Protein AF-A0A8I0CNF5-F1 (afdb_monomer_lite)

Structure (mmCIF, N/CA/C/O backbone):
data_AF-A0A8I0CNF5-F1
#
_entry.id   AF-A0A8I0CNF5-F1
#
loop_
_atom_site.group_PDB
_atom_site.id
_atom_site.type_symbol
_atom_site.label_atom_id
_atom_site.label_alt_id
_atom_site.label_comp_id
_atom_site.label_asym_id
_atom_site.label_entity_id
_atom_site.label_seq_id
_atom_site.pdbx_PDB_ins_code
_atom_site.Cartn_x
_atom_site.Cartn_y
_atom_site.Cartn_z
_atom_site.occupancy
_atom_site.B_iso_or_equiv
_atom_site.auth_seq_id
_atom_site.auth_comp_id
_atom_site.auth_asym_id
_atom_site.auth_atom_id
_atom_site.pdbx_PDB_model_num
ATOM 1 N N . MET A 1 1 ? 14.546 18.158 -20.337 1.00 43.31 1 MET A N 1
ATOM 2 C CA . MET A 1 1 ? 13.796 17.154 -19.545 1.00 43.31 1 MET A CA 1
ATOM 3 C C . MET A 1 1 ? 14.232 15.767 -19.996 1.00 43.31 1 MET A C 1
ATOM 5 O O . MET A 1 1 ? 14.138 15.479 -21.180 1.00 43.31 1 MET A O 1
ATOM 9 N N . LYS A 1 2 ? 14.797 14.944 -19.103 1.00 48.53 2 LYS A N 1
ATOM 10 C CA . LYS A 1 2 ? 15.294 13.595 -19.438 1.00 48.53 2 LYS A CA 1
ATOM 11 C C . LYS A 1 2 ? 14.089 12.741 -19.875 1.00 48.53 2 LYS A C 1
ATOM 13 O O . LYS A 1 2 ? 13.135 12.628 -19.110 1.00 48.53 2 LYS A O 1
ATOM 18 N N . ASN A 1 3 ? 14.089 12.189 -21.090 1.00 54.84 3 ASN A N 1
ATOM 19 C CA . ASN A 1 3 ? 12.992 11.347 -21.583 1.00 54.84 3 ASN A CA 1
ATOM 20 C C . ASN A 1 3 ? 12.967 10.028 -20.800 1.00 54.84 3 ASN A C 1
ATOM 22 O O . ASN A 1 3 ? 13.691 9.092 -21.121 1.00 54.84 3 ASN A O 1
ATOM 26 N N . TRP A 1 4 ? 12.183 9.977 -19.723 1.00 55.66 4 TRP A N 1
ATOM 27 C CA . TRP A 1 4 ? 12.041 8.760 -18.926 1.00 55.66 4 TRP A CA 1
ATOM 28 C C . TRP A 1 4 ? 11.316 7.670 -19.727 1.00 55.66 4 TRP A C 1
ATOM 30 O O . TRP A 1 4 ? 10.349 8.002 -20.426 1.00 55.66 4 TRP A O 1
ATOM 40 N N . PRO A 1 5 ? 11.713 6.390 -19.574 1.00 64.69 5 PRO A N 1
ATOM 41 C CA . PRO A 1 5 ? 10.941 5.258 -20.072 1.00 64.69 5 PRO A CA 1
ATOM 42 C C . PRO A 1 5 ? 9.491 5.336 -19.585 1.00 64.69 5 PRO A C 1
ATOM 44 O O . PRO A 1 5 ? 9.230 5.693 -18.431 1.00 64.69 5 PRO A O 1
ATOM 47 N N . THR A 1 6 ? 8.544 5.001 -20.462 1.00 71.81 6 THR A N 1
ATOM 48 C CA . THR A 1 6 ? 7.101 5.158 -20.220 1.00 71.81 6 THR A CA 1
ATOM 49 C C . THR A 1 6 ? 6.646 4.4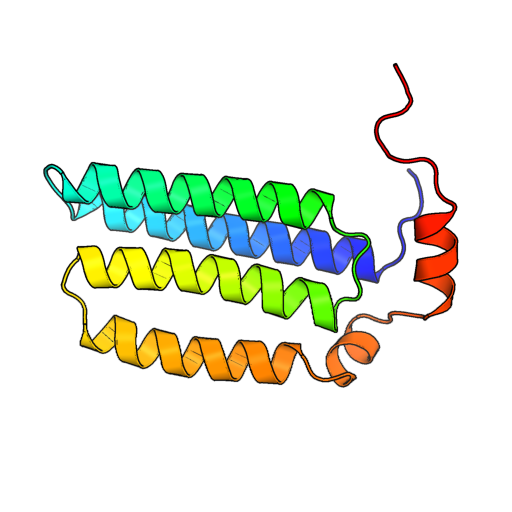57 -18.935 1.00 71.81 6 THR A C 1
ATOM 51 O O . THR A 1 6 ? 5.896 5.054 -18.165 1.00 71.81 6 THR A O 1
ATOM 54 N N . TYR A 1 7 ? 7.163 3.261 -18.624 1.00 67.50 7 TYR A N 1
ATOM 55 C CA . TYR A 1 7 ? 6.790 2.517 -17.411 1.00 67.50 7 TYR A CA 1
ATOM 56 C C . TYR A 1 7 ? 7.233 3.203 -16.109 1.00 67.50 7 TYR A C 1
ATOM 58 O O . TYR A 1 7 ? 6.523 3.128 -15.112 1.00 67.50 7 TYR A O 1
ATOM 66 N N . ARG A 1 8 ? 8.362 3.930 -16.098 1.00 71.25 8 ARG A N 1
ATOM 67 C CA . ARG A 1 8 ? 8.828 4.645 -14.893 1.00 71.25 8 ARG A CA 1
ATOM 68 C C . ARG A 1 8 ? 7.895 5.796 -14.535 1.00 71.25 8 ARG A C 1
ATOM 70 O O . ARG A 1 8 ? 7.640 6.036 -13.358 1.00 71.25 8 ARG A O 1
ATOM 77 N N . LYS A 1 9 ? 7.345 6.475 -15.550 1.00 72.56 9 LYS A N 1
ATOM 78 C CA . LYS A 1 9 ? 6.308 7.501 -15.362 1.00 72.56 9 LYS A CA 1
ATOM 79 C C . LYS A 1 9 ? 5.026 6.882 -14.807 1.00 72.56 9 LYS A C 1
ATOM 81 O O . LYS A 1 9 ? 4.439 7.454 -13.898 1.00 72.56 9 LYS A O 1
ATOM 86 N N . TRP A 1 10 ? 4.636 5.704 -15.301 1.00 72.31 10 TRP A N 1
ATOM 87 C CA . TRP A 1 10 ? 3.478 4.968 -14.788 1.00 72.31 10 TRP A CA 1
ATOM 88 C C . TRP A 1 10 ? 3.667 4.497 -13.343 1.00 72.31 10 TRP A C 1
ATOM 90 O O . TRP A 1 10 ? 2.788 4.740 -12.524 1.00 72.31 10 TRP A O 1
ATOM 100 N N . ASN A 1 11 ? 4.819 3.917 -12.994 1.00 73.88 11 ASN A N 1
ATOM 101 C CA . ASN A 1 11 ? 5.125 3.500 -11.622 1.00 73.88 11 ASN A CA 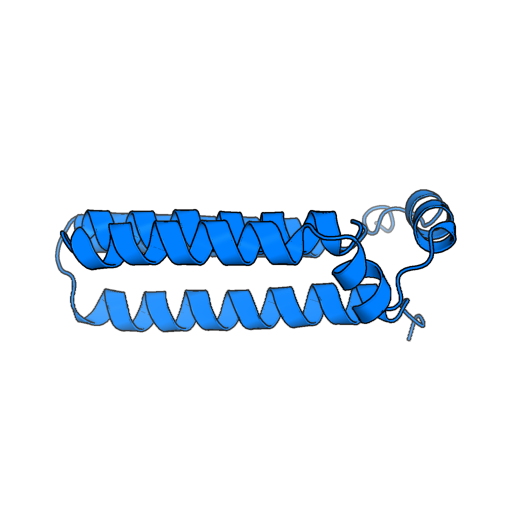1
ATOM 102 C C . ASN A 1 11 ? 5.114 4.693 -10.653 1.00 73.88 11 ASN A C 1
ATOM 104 O O . ASN A 1 11 ? 4.528 4.607 -9.576 1.00 73.88 11 ASN A O 1
ATOM 108 N N . ALA A 1 12 ? 5.701 5.828 -11.050 1.00 72.44 12 ALA A N 1
ATOM 109 C CA . ALA A 1 12 ? 5.667 7.052 -10.253 1.00 72.44 12 ALA A CA 1
ATOM 110 C C . ALA A 1 12 ? 4.241 7.611 -10.111 1.00 72.44 12 ALA A C 1
ATOM 112 O O . ALA A 1 12 ? 3.825 7.937 -9.002 1.00 72.44 12 ALA A O 1
ATOM 113 N N . ALA A 1 13 ? 3.470 7.677 -11.202 1.00 76.50 13 ALA A N 1
ATOM 114 C CA . ALA A 1 13 ? 2.086 8.151 -11.178 1.00 76.50 13 ALA A CA 1
ATOM 115 C C . ALA A 1 13 ? 1.198 7.273 -10.285 1.00 76.50 13 ALA A C 1
ATOM 117 O O . ALA A 1 13 ? 0.451 7.794 -9.462 1.00 76.50 13 ALA A O 1
ATOM 118 N N . LEU A 1 14 ? 1.325 5.948 -10.388 1.00 75.75 14 LEU A N 1
ATOM 119 C CA . LEU A 1 14 ? 0.597 5.002 -9.542 1.00 75.75 14 LEU A CA 1
ATOM 120 C 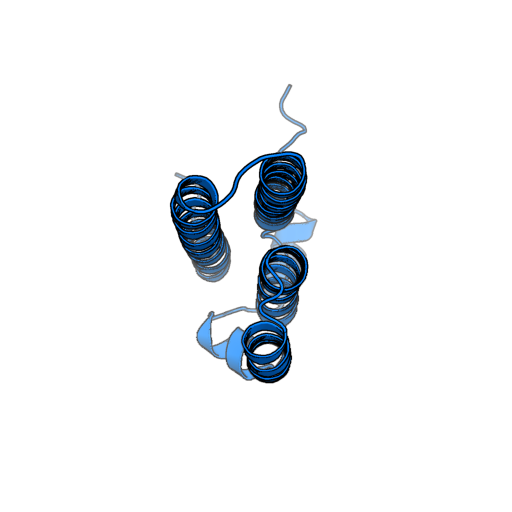C . LEU A 1 14 ? 1.014 5.132 -8.074 1.00 75.75 14 LEU A C 1
ATOM 122 O O . LEU A 1 14 ? 0.149 5.175 -7.205 1.00 75.75 14 LEU A O 1
ATOM 126 N N . GLY A 1 15 ? 2.309 5.295 -7.793 1.00 71.88 15 GLY A N 1
ATOM 127 C CA . GLY A 1 15 ? 2.801 5.584 -6.445 1.00 71.88 15 GLY A CA 1
ATOM 128 C C . GLY A 1 15 ? 2.203 6.862 -5.845 1.00 71.88 15 GLY A C 1
ATOM 129 O O . GLY A 1 15 ? 1.807 6.866 -4.682 1.00 71.88 15 GLY A O 1
ATOM 130 N N . VAL A 1 16 ? 2.067 7.929 -6.640 1.00 76.00 16 VAL A N 1
ATOM 131 C CA . VAL A 1 16 ? 1.417 9.179 -6.206 1.00 76.00 16 VAL A CA 1
ATOM 132 C C . VAL A 1 16 ? -0.075 8.973 -5.952 1.00 76.00 16 VAL A C 1
ATOM 134 O O . VAL A 1 16 ? -0.572 9.413 -4.919 1.00 76.00 16 VAL A O 1
ATOM 137 N N . VAL A 1 17 ? -0.790 8.275 -6.842 1.00 80.62 17 VAL A N 1
ATOM 138 C CA . VAL A 1 17 ? -2.216 7.951 -6.647 1.00 80.62 17 VAL A CA 1
ATOM 139 C C . VAL A 1 17 ? -2.417 7.193 -5.337 1.00 80.62 17 VAL A C 1
ATOM 141 O O . VAL A 1 17 ? -3.279 7.546 -4.534 1.00 80.62 17 VAL A O 1
ATOM 144 N N . PHE A 1 18 ? -1.575 6.197 -5.081 1.00 74.62 18 PHE A N 1
ATOM 145 C CA . PHE A 1 18 ? -1.595 5.438 -3.841 1.00 74.62 18 PHE A CA 1
ATOM 146 C C . PHE A 1 18 ? -1.338 6.298 -2.601 1.00 74.62 18 PHE A C 1
ATOM 148 O O . PHE A 1 18 ? -2.039 6.151 -1.600 1.00 74.62 18 PHE A O 1
ATOM 155 N N . LEU A 1 19 ? -0.382 7.226 -2.674 1.00 75.12 19 LEU A N 1
ATOM 156 C CA . LEU A 1 19 ? -0.107 8.169 -1.593 1.00 75.12 19 LEU A CA 1
ATOM 157 C C . LEU A 1 19 ? -1.330 9.053 -1.300 1.00 75.12 19 LEU A C 1
ATOM 159 O O . LEU A 1 19 ? -1.697 9.226 -0.142 1.00 75.12 19 LEU A O 1
ATOM 163 N N . VAL A 1 20 ? -1.991 9.571 -2.341 1.00 77.50 20 VAL A N 1
ATOM 164 C CA . VAL A 1 20 ? -3.197 10.406 -2.204 1.00 77.50 20 VAL A CA 1
ATOM 165 C C . VAL A 1 20 ? -4.330 9.633 -1.531 1.00 77.50 20 VAL A C 1
ATOM 167 O O . VAL A 1 20 ? -4.970 10.160 -0.622 1.00 77.50 20 VAL A O 1
ATOM 170 N N . VAL A 1 21 ? -4.555 8.376 -1.927 1.00 78.94 21 VAL A N 1
ATOM 171 C CA . VAL A 1 21 ? -5.567 7.509 -1.300 1.00 78.94 21 VAL A CA 1
ATOM 172 C C . VAL A 1 21 ? -5.256 7.289 0.181 1.00 78.94 21 VAL A C 1
ATOM 174 O O . VAL A 1 21 ? -6.148 7.406 1.023 1.00 78.94 21 VAL A O 1
ATOM 177 N N . LEU A 1 22 ? -3.992 7.015 0.507 1.00 72.31 22 LEU A N 1
ATOM 178 C CA . LEU A 1 22 ? -3.550 6.760 1.876 1.00 72.31 22 LEU A CA 1
ATOM 179 C C . LEU A 1 22 ? -3.708 8.007 2.762 1.00 72.31 22 LEU A C 1
ATOM 181 O O . LEU A 1 22 ? -4.228 7.906 3.871 1.00 72.31 22 LEU A O 1
ATOM 185 N N . VAL A 1 23 ? -3.359 9.192 2.248 1.00 75.31 23 VAL A N 1
ATOM 186 C CA . VAL A 1 23 ? -3.553 10.477 2.943 1.00 75.31 23 VAL A CA 1
ATOM 187 C C . VAL A 1 23 ? -5.036 10.790 3.141 1.00 75.31 23 VAL A C 1
ATOM 189 O O . VAL A 1 23 ? -5.437 11.157 4.243 1.00 75.31 23 VAL A O 1
ATOM 192 N N . ASN A 1 24 ? -5.870 10.613 2.113 1.00 78.44 24 ASN A N 1
ATOM 193 C CA . ASN A 1 24 ? -7.310 10.853 2.222 1.00 78.44 24 ASN A CA 1
ATOM 194 C C . ASN A 1 24 ? -7.943 9.974 3.315 1.00 78.44 24 ASN A C 1
ATOM 196 O O . ASN A 1 24 ? -8.694 10.467 4.159 1.00 78.44 24 ASN A O 1
ATOM 200 N N . LYS A 1 25 ? -7.575 8.686 3.358 1.00 72.88 25 LYS A N 1
ATOM 201 C CA . LYS A 1 25 ? -8.045 7.774 4.406 1.00 72.88 25 LYS A CA 1
ATOM 202 C C . LYS A 1 25 ? -7.519 8.128 5.788 1.00 72.88 25 LYS A C 1
ATOM 204 O O . LYS A 1 25 ? -8.296 8.044 6.739 1.00 72.88 25 LYS A O 1
ATOM 209 N N . ALA A 1 26 ? -6.268 8.563 5.906 1.00 70.44 26 ALA A N 1
ATOM 210 C CA . ALA A 1 26 ? -5.721 9.040 7.171 1.00 70.44 26 ALA A CA 1
ATOM 211 C C . ALA A 1 26 ? -6.529 10.221 7.731 1.00 70.44 26 ALA A C 1
ATOM 213 O O . ALA A 1 26 ? -6.908 10.194 8.900 1.00 70.44 26 ALA A O 1
ATOM 214 N N . VAL A 1 27 ? -6.873 11.201 6.885 1.00 73.75 27 VAL A N 1
ATOM 215 C CA . VAL A 1 27 ? -7.698 12.357 7.274 1.00 73.75 27 VAL A CA 1
ATOM 216 C C . VAL A 1 27 ? -9.079 11.908 7.745 1.00 73.75 27 VAL A C 1
ATOM 218 O O . VAL A 1 27 ? -9.490 12.268 8.843 1.00 73.75 27 VAL A O 1
ATOM 221 N N . HIS A 1 28 ? -9.775 11.071 6.974 1.00 71.75 28 HIS A N 1
ATOM 222 C CA . HIS A 1 28 ? -11.122 10.626 7.347 1.00 71.75 28 HIS A CA 1
ATOM 223 C C . HIS A 1 28 ? -11.127 9.817 8.652 1.00 71.75 28 HIS A C 1
ATOM 225 O O . HIS A 1 28 ? -11.972 10.020 9.515 1.00 71.75 28 HIS A O 1
ATOM 231 N N . THR A 1 29 ? -10.131 8.944 8.817 1.00 68.44 29 THR A N 1
ATOM 232 C CA . THR A 1 29 ? -9.939 8.144 10.033 1.00 68.44 29 THR A CA 1
ATOM 233 C C . THR A 1 29 ? -9.671 9.034 11.250 1.00 68.44 29 THR A C 1
ATOM 235 O O . THR A 1 29 ? -10.167 8.769 12.338 1.00 68.44 29 THR A O 1
ATOM 238 N N . SER A 1 30 ? -8.899 10.111 11.077 1.00 67.25 30 SER A N 1
ATOM 239 C CA . SER A 1 30 ? -8.535 11.010 12.178 1.00 67.25 30 SER A CA 1
ATOM 240 C C . SER A 1 30 ? -9.703 11.823 12.740 1.00 67.25 30 SER A C 1
ATOM 242 O O . SER A 1 30 ? -9.613 12.295 13.868 1.00 67.25 30 SER A O 1
ATOM 244 N N . ILE A 1 31 ? -10.797 11.959 11.984 1.00 69.19 31 ILE A N 1
ATOM 245 C CA . ILE A 1 31 ? -12.007 12.672 12.420 1.00 69.19 31 ILE A CA 1
ATOM 246 C C . ILE A 1 31 ? -12.843 11.808 13.380 1.00 69.19 31 ILE A C 1
ATOM 248 O O . ILE A 1 31 ? -13.555 12.342 14.223 1.00 69.19 31 ILE A O 1
ATOM 252 N N . GLU A 1 32 ? -12.746 10.481 13.279 1.00 67.31 32 GLU A N 1
ATOM 253 C CA . GLU A 1 32 ? -13.613 9.537 13.998 1.00 67.31 32 GLU A CA 1
ATOM 254 C C . GLU A 1 32 ? -12.941 8.897 15.228 1.00 67.31 32 GLU A C 1
ATOM 256 O O . GLU A 1 32 ? -13.583 8.148 15.964 1.00 67.31 32 GLU A O 1
ATOM 261 N N . MET A 1 33 ? -11.648 9.151 15.464 1.00 67.69 33 MET A N 1
ATOM 262 C CA . MET A 1 33 ? -10.855 8.430 16.468 1.00 67.69 33 MET A CA 1
ATOM 263 C C . MET A 1 33 ? -10.313 9.337 17.577 1.00 67.69 33 MET A C 1
ATOM 265 O O . MET A 1 33 ? -9.704 10.368 17.311 1.00 67.69 33 MET A O 1
ATOM 269 N N . GLU A 1 34 ? -10.421 8.883 18.828 1.00 73.00 34 GLU A N 1
ATOM 270 C CA . GLU A 1 34 ? -9.854 9.557 20.004 1.00 73.00 34 GLU A CA 1
ATOM 271 C C . GLU A 1 34 ? -8.796 8.699 20.728 1.00 73.00 34 GLU A C 1
ATOM 273 O O . GLU A 1 34 ? -8.739 7.469 20.607 1.00 73.00 34 GLU A O 1
ATOM 278 N N . GLY A 1 35 ? -7.936 9.359 21.510 1.00 74.31 35 GLY A N 1
ATOM 279 C CA . GLY A 1 35 ? -6.966 8.708 22.394 1.00 74.31 35 GLY A CA 1
ATOM 280 C C . GLY A 1 35 ? -5.797 8.020 21.676 1.00 74.31 35 GLY A C 1
ATOM 281 O O . GLY A 1 35 ? -5.326 8.456 20.627 1.00 74.31 35 GLY A O 1
ATOM 282 N N . TRP A 1 36 ? -5.277 6.933 22.258 1.00 74.94 36 TRP A N 1
ATOM 283 C CA . TRP A 1 36 ? -4.070 6.248 21.763 1.00 74.94 36 TRP A CA 1
ATOM 284 C C . TRP A 1 36 ? -4.240 5.633 20.362 1.00 74.94 36 TRP A C 1
ATOM 286 O O . TRP A 1 36 ? -3.258 5.457 19.639 1.00 74.94 36 TRP A O 1
ATOM 296 N N . ARG A 1 37 ? -5.483 5.345 19.950 1.00 71.56 37 ARG A N 1
ATOM 297 C CA . ARG A 1 37 ? -5.803 4.746 18.644 1.00 71.56 37 ARG A CA 1
ATOM 298 C C . ARG A 1 37 ? -5.599 5.744 17.496 1.00 71.56 37 ARG A C 1
ATOM 300 O O . ARG A 1 37 ? -5.202 5.330 16.407 1.00 71.56 37 ARG A O 1
ATOM 307 N N . LEU A 1 38 ? -5.784 7.044 17.753 1.00 73.25 38 LEU A N 1
ATOM 308 C CA . LEU A 1 38 ? -5.460 8.119 16.810 1.00 73.25 38 LEU A CA 1
ATOM 309 C C . LEU A 1 38 ? -3.950 8.158 16.537 1.00 73.25 38 LEU A C 1
ATOM 311 O O . LEU A 1 38 ? -3.526 8.124 15.384 1.00 73.25 38 LEU A O 1
ATOM 315 N N . TRP A 1 39 ? -3.138 8.154 17.600 1.00 74.25 39 TRP A N 1
ATOM 316 C CA . TRP A 1 39 ? -1.676 8.176 17.498 1.00 74.25 39 TRP A CA 1
ATOM 317 C C . TRP A 1 39 ? -1.119 6.930 16.807 1.00 74.25 39 TRP A C 1
ATOM 319 O O . TRP A 1 39 ? -0.267 7.048 15.927 1.00 74.25 39 TRP A O 1
ATOM 329 N N . ALA A 1 40 ? -1.636 5.746 17.146 1.00 72.50 40 ALA A N 1
ATOM 330 C CA . ALA A 1 40 ? -1.246 4.495 16.500 1.00 72.50 40 ALA A CA 1
ATOM 331 C C . ALA A 1 40 ? -1.591 4.489 14.999 1.00 72.50 40 ALA A C 1
ATOM 333 O O . ALA A 1 40 ? -0.761 4.099 14.178 1.00 72.50 40 ALA A O 1
ATOM 334 N N . SER A 1 41 ? -2.777 4.986 14.630 1.00 67.44 41 SER A N 1
ATOM 335 C CA . SER A 1 41 ? -3.198 5.091 13.227 1.00 67.44 41 SER A CA 1
ATOM 336 C C . SER A 1 41 ? -2.359 6.116 12.458 1.00 67.44 41 SER A C 1
ATOM 338 O O . SER A 1 41 ? -1.893 5.826 11.359 1.00 67.44 41 SER A O 1
ATOM 340 N N . ALA A 1 42 ? -2.096 7.288 13.044 1.00 70.81 42 ALA A N 1
ATOM 341 C CA . ALA A 1 42 ? -1.252 8.319 12.443 1.00 70.81 42 ALA A CA 1
ATOM 342 C C . ALA A 1 42 ? 0.180 7.818 12.193 1.00 70.81 42 ALA A C 1
ATOM 344 O O . ALA A 1 42 ? 0.740 8.063 11.123 1.00 70.81 42 ALA A O 1
ATOM 345 N N . LEU A 1 43 ? 0.753 7.065 13.140 1.00 78.94 43 LEU A N 1
ATOM 346 C CA . LEU A 1 43 ? 2.077 6.461 12.991 1.00 78.94 43 LEU A CA 1
ATOM 347 C C . LEU A 1 43 ? 2.099 5.428 11.853 1.00 78.94 43 LEU A C 1
ATOM 349 O O . LEU A 1 43 ? 3.010 5.441 11.028 1.00 78.94 43 LEU A O 1
ATOM 353 N N . LEU A 1 44 ? 1.074 4.577 11.767 1.00 74.81 44 LEU A N 1
ATOM 354 C CA . LEU A 1 44 ? 0.906 3.601 10.685 1.00 74.81 44 LEU A CA 1
ATOM 355 C C . LEU A 1 44 ? 0.816 4.273 9.313 1.00 74.81 44 LEU A C 1
ATOM 357 O O . LEU A 1 44 ? 1.503 3.859 8.379 1.00 74.81 44 LEU A O 1
ATOM 361 N N . TYR A 1 45 ? 0.027 5.341 9.191 1.00 74.50 45 TYR A N 1
ATOM 362 C CA . TYR A 1 45 ? -0.080 6.098 7.946 1.00 74.50 45 TYR A CA 1
ATOM 363 C C . TYR A 1 45 ? 1.221 6.827 7.586 1.00 74.50 45 TYR A C 1
ATOM 365 O O . TYR A 1 45 ? 1.587 6.855 6.412 1.00 74.50 45 TYR A O 1
ATOM 373 N N . LEU A 1 46 ? 1.960 7.356 8.567 1.00 75.69 46 LEU A N 1
ATOM 374 C CA . LEU A 1 46 ? 3.287 7.942 8.348 1.00 75.69 46 LEU A CA 1
ATOM 375 C C . LEU A 1 46 ? 4.279 6.903 7.819 1.00 75.69 46 LEU A C 1
ATOM 377 O O . LEU A 1 46 ? 4.945 7.154 6.816 1.00 75.69 46 LEU A O 1
ATOM 381 N N . VAL A 1 47 ? 4.338 5.718 8.433 1.00 79.31 47 VAL A N 1
ATOM 382 C CA . VAL A 1 47 ? 5.156 4.596 7.942 1.00 79.31 47 VAL A CA 1
ATOM 383 C C . VAL A 1 47 ? 4.732 4.204 6.522 1.00 79.31 47 VAL A C 1
ATOM 385 O O . VAL A 1 47 ? 5.587 4.018 5.655 1.00 79.31 47 VAL A O 1
ATOM 388 N N . GLY A 1 48 ? 3.422 4.174 6.256 1.00 73.25 48 GLY A N 1
ATOM 389 C CA . GLY A 1 48 ? 2.833 3.969 4.933 1.00 73.25 48 GLY A CA 1
ATOM 390 C C . GLY A 1 48 ? 3.316 4.968 3.881 1.00 73.25 48 GLY A C 1
ATOM 391 O O . GLY A 1 48 ? 3.768 4.583 2.803 1.00 73.25 48 GLY A O 1
ATOM 392 N N . ALA A 1 49 ? 3.272 6.257 4.207 1.00 70.75 49 ALA A N 1
ATOM 393 C CA . ALA A 1 49 ? 3.728 7.322 3.326 1.00 70.75 49 ALA A CA 1
ATOM 394 C C . ALA A 1 49 ? 5.244 7.247 3.079 1.00 70.75 49 ALA A C 1
ATOM 396 O O . ALA A 1 49 ? 5.679 7.319 1.929 1.00 70.75 49 ALA A O 1
ATOM 397 N N . PHE A 1 50 ? 6.052 7.036 4.124 1.00 76.25 50 PHE A N 1
ATOM 398 C CA . PHE A 1 50 ? 7.507 6.917 3.991 1.00 76.25 50 PHE A CA 1
ATOM 399 C C . PHE A 1 50 ? 7.921 5.706 3.154 1.00 76.25 50 PHE A C 1
ATOM 401 O O . PHE A 1 50 ? 8.762 5.845 2.266 1.00 76.25 50 PHE A O 1
ATOM 408 N N . GLY A 1 51 ? 7.315 4.537 3.380 1.00 69.94 51 GLY A N 1
ATOM 409 C CA . GLY A 1 51 ? 7.615 3.340 2.596 1.00 69.94 51 GLY A CA 1
ATOM 410 C C . GLY A 1 51 ? 7.192 3.469 1.131 1.00 69.94 51 GLY A C 1
ATOM 411 O O . GLY A 1 51 ? 7.924 3.026 0.249 1.00 69.94 51 GLY A O 1
ATOM 412 N N . LEU A 1 52 ? 6.084 4.163 0.844 1.00 70.44 52 LEU A N 1
ATOM 413 C CA . LEU A 1 52 ? 5.692 4.509 -0.526 1.00 70.44 52 LEU A CA 1
ATOM 414 C C . LEU A 1 52 ? 6.676 5.478 -1.181 1.00 70.44 52 LEU A C 1
ATOM 416 O O . LEU A 1 52 ? 7.082 5.243 -2.311 1.00 70.44 52 LEU A O 1
ATOM 420 N N . ILE A 1 53 ? 7.097 6.536 -0.487 1.00 69.69 53 ILE A N 1
ATOM 421 C CA . ILE A 1 53 ? 8.081 7.498 -1.008 1.00 69.69 53 ILE A CA 1
ATOM 422 C C . ILE A 1 53 ? 9.4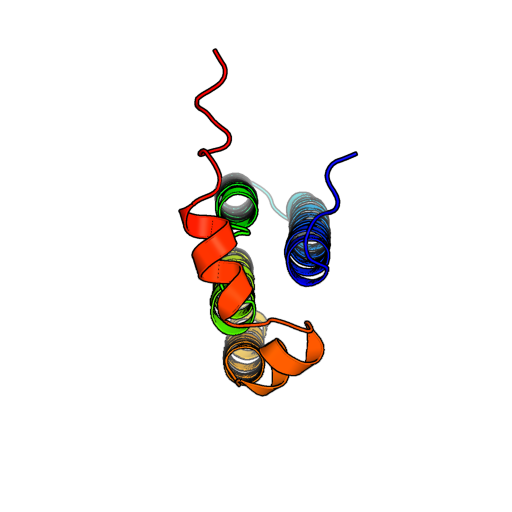18 6.798 -1.286 1.00 69.69 53 ILE A C 1
ATOM 424 O O . ILE A 1 53 ? 10.039 7.036 -2.322 1.00 69.69 53 ILE A O 1
ATOM 428 N N . TRP A 1 54 ? 9.847 5.894 -0.403 1.00 70.56 54 TRP A N 1
ATOM 429 C CA . TRP A 1 54 ? 11.068 5.111 -0.591 1.00 70.56 54 TRP A CA 1
ATOM 430 C C . TRP A 1 54 ? 10.932 4.084 -1.721 1.00 70.56 54 TRP A C 1
ATOM 432 O O . TRP A 1 54 ? 11.839 3.928 -2.536 1.00 70.56 54 TRP A O 1
ATOM 442 N N . GLY A 1 55 ? 9.775 3.430 -1.830 1.00 65.12 55 GLY A N 1
ATOM 443 C CA . GLY A 1 55 ? 9.447 2.527 -2.931 1.00 65.12 55 GLY A CA 1
ATOM 444 C C . GLY A 1 55 ? 9.393 3.253 -4.274 1.00 65.12 55 GLY A C 1
ATOM 445 O O . GLY A 1 55 ? 9.947 2.767 -5.256 1.00 65.12 55 GLY A O 1
ATOM 446 N N . VAL A 1 56 ? 8.808 4.453 -4.314 1.00 62.25 56 VAL A N 1
ATOM 447 C CA . VAL A 1 56 ? 8.811 5.343 -5.483 1.00 62.25 56 VAL A CA 1
ATOM 448 C C . VAL A 1 56 ? 10.230 5.800 -5.799 1.00 62.25 56 VAL A C 1
ATOM 450 O O . VAL A 1 56 ? 10.569 5.857 -6.968 1.00 62.25 56 VAL A O 1
ATOM 453 N N . ARG A 1 57 ? 11.113 6.022 -4.816 1.00 63.03 57 ARG A N 1
ATOM 454 C CA . ARG A 1 57 ? 12.559 6.201 -5.068 1.00 63.03 57 ARG A CA 1
ATOM 455 C C . ARG A 1 57 ? 13.230 4.933 -5.618 1.00 63.03 57 ARG A C 1
ATOM 457 O O . ARG A 1 57 ? 14.201 5.043 -6.358 1.00 63.03 57 ARG A O 1
ATOM 464 N N . GLY A 1 58 ? 12.650 3.756 -5.395 1.00 59.56 58 GLY A N 1
ATOM 465 C CA . GLY A 1 58 ? 12.980 2.472 -6.031 1.00 59.56 58 GLY A CA 1
ATOM 466 C C . GLY A 1 58 ? 12.269 2.172 -7.367 1.00 59.56 58 GLY A C 1
ATOM 467 O O . GLY A 1 58 ? 12.327 1.037 -7.831 1.00 59.56 58 GLY A O 1
ATOM 468 N N . HIS A 1 59 ? 11.635 3.159 -8.015 1.00 55.75 59 HIS A N 1
ATOM 469 C CA . HIS A 1 59 ? 11.002 3.149 -9.358 1.00 55.75 59 HIS A CA 1
ATOM 470 C C . HIS A 1 59 ? 11.760 2.493 -10.537 1.00 55.75 59 HIS A C 1
ATOM 472 O O . HIS A 1 59 ? 11.229 2.444 -11.649 1.00 55.75 59 HIS A O 1
ATOM 478 N N . LEU A 1 60 ? 12.980 1.996 -10.328 1.00 59.00 60 LEU A N 1
ATOM 479 C CA . LEU A 1 60 ? 13.742 1.211 -11.303 1.00 59.00 60 LEU A CA 1
ATOM 480 C C . LEU A 1 60 ? 13.269 -0.251 -11.397 1.00 59.00 60 LEU A C 1
ATOM 482 O O . LEU A 1 60 ? 13.695 -0.964 -12.298 1.00 59.00 60 LEU A O 1
ATOM 486 N N . LEU A 1 61 ? 12.402 -0.697 -10.485 1.00 61.41 61 LEU A N 1
ATOM 487 C CA . LEU A 1 61 ? 11.893 -2.066 -10.449 1.00 61.41 61 LEU A CA 1
ATOM 488 C C . LEU A 1 61 ? 10.870 -2.351 -11.564 1.00 61.41 61 LEU A C 1
ATOM 490 O O . LEU A 1 61 ? 10.029 -1.507 -11.894 1.00 61.41 61 LEU A O 1
ATOM 494 N N . LYS A 1 62 ? 10.909 -3.588 -12.080 1.00 68.50 62 LYS A N 1
ATOM 495 C CA . LYS A 1 62 ? 9.908 -4.178 -12.982 1.00 68.50 62 LYS A CA 1
ATOM 496 C C . LYS A 1 62 ? 8.483 -3.923 -12.450 1.00 68.50 62 LYS A C 1
ATOM 498 O O . LYS A 1 62 ? 8.260 -4.139 -11.254 1.00 68.50 62 LYS A O 1
ATOM 503 N N . PRO A 1 63 ? 7.516 -3.473 -13.273 1.00 67.75 63 PRO A N 1
ATOM 504 C CA . PRO A 1 63 ? 6.148 -3.181 -12.828 1.00 67.75 63 PRO A CA 1
ATOM 505 C C . PRO A 1 63 ? 5.477 -4.330 -12.061 1.00 67.75 63 PRO A C 1
ATOM 507 O O . PRO A 1 63 ? 4.930 -4.085 -10.987 1.00 67.75 63 PRO A O 1
ATOM 510 N N . SER A 1 64 ? 5.607 -5.578 -12.525 1.00 69.44 64 SER A N 1
ATOM 511 C CA . SER A 1 64 ? 5.122 -6.788 -11.830 1.00 69.44 64 SER A CA 1
ATOM 512 C C . SER A 1 64 ? 5.801 -7.078 -10.486 1.00 69.44 64 SER A C 1
ATOM 514 O O . SER A 1 64 ? 5.313 -7.887 -9.704 1.00 69.44 64 SER A O 1
ATOM 516 N N . SER A 1 65 ? 6.908 -6.405 -10.173 1.00 70.31 65 SER A N 1
ATOM 517 C CA . SER A 1 65 ? 7.587 -6.470 -8.874 1.00 70.31 65 SER A CA 1
ATOM 518 C C . SER A 1 65 ? 7.250 -5.256 -8.006 1.00 70.31 65 SER A C 1
ATOM 520 O O . SER A 1 65 ? 7.006 -5.384 -6.808 1.00 70.31 65 SER A O 1
ATOM 522 N N . PHE A 1 66 ? 7.186 -4.065 -8.606 1.00 71.56 66 PHE A N 1
ATOM 523 C CA . PHE A 1 66 ? 6.887 -2.817 -7.908 1.00 71.56 66 PHE A CA 1
ATOM 524 C C . PHE A 1 66 ? 5.422 -2.721 -7.472 1.00 71.56 66 PHE A C 1
ATOM 526 O O . PHE A 1 66 ? 5.154 -2.415 -6.312 1.00 71.56 66 PHE A O 1
ATOM 533 N N . LEU A 1 67 ? 4.474 -2.993 -8.375 1.00 70.19 67 LEU A N 1
ATOM 534 C CA . LEU A 1 67 ? 3.048 -2.778 -8.125 1.00 70.19 67 LEU A CA 1
ATOM 535 C C . LEU A 1 67 ? 2.491 -3.689 -7.026 1.00 70.19 67 LEU A C 1
ATOM 537 O O . LEU A 1 67 ? 1.846 -3.152 -6.125 1.00 70.19 67 LEU A O 1
ATOM 541 N N . PRO A 1 68 ? 2.782 -5.006 -6.992 1.00 71.31 68 PRO A N 1
ATOM 542 C CA . PRO A 1 68 ? 2.353 -5.847 -5.877 1.00 71.31 68 PRO A CA 1
ATOM 543 C C . PRO A 1 68 ? 2.980 -5.436 -4.546 1.00 71.31 68 PRO A C 1
ATOM 545 O O . PRO A 1 68 ? 2.316 -5.506 -3.518 1.00 71.31 68 PRO A O 1
ATOM 548 N N . ARG A 1 69 ? 4.242 -4.978 -4.543 1.00 73.38 69 ARG A N 1
ATOM 549 C CA . ARG A 1 69 ? 4.931 -4.538 -3.318 1.00 73.38 69 ARG A CA 1
ATOM 550 C C . ARG A 1 69 ? 4.360 -3.232 -2.781 1.00 73.38 69 ARG A C 1
ATOM 552 O O . ARG A 1 69 ? 4.065 -3.151 -1.593 1.00 73.38 69 ARG A O 1
ATOM 559 N N . ALA A 1 70 ? 4.182 -2.230 -3.642 1.00 72.12 70 ALA A N 1
ATOM 560 C CA . ALA A 1 70 ? 3.591 -0.950 -3.264 1.00 72.12 70 ALA A CA 1
ATOM 561 C C . ALA A 1 70 ? 2.155 -1.146 -2.762 1.00 72.12 70 ALA A C 1
ATOM 563 O O . ALA A 1 70 ? 1.797 -0.656 -1.694 1.00 72.12 70 ALA A O 1
ATOM 564 N N . TYR A 1 71 ? 1.366 -1.935 -3.492 1.00 72.25 71 TYR A N 1
ATOM 565 C CA . TYR A 1 71 ? -0.005 -2.256 -3.122 1.00 72.25 71 TYR A CA 1
ATOM 566 C C . TYR A 1 71 ? -0.090 -3.074 -1.823 1.00 72.25 71 TYR A C 1
ATOM 568 O O . TYR A 1 71 ? -0.852 -2.723 -0.926 1.00 72.25 71 TYR A O 1
ATOM 576 N N . GLY A 1 72 ? 0.737 -4.112 -1.675 1.00 74.31 72 GLY A N 1
ATOM 577 C CA . GLY A 1 72 ? 0.808 -4.922 -0.459 1.00 74.31 72 GLY A CA 1
ATOM 578 C C . GLY A 1 72 ? 1.206 -4.103 0.769 1.00 74.31 72 GLY A C 1
ATOM 579 O O . GLY A 1 72 ? 0.609 -4.260 1.830 1.00 74.31 72 GLY A O 1
ATOM 580 N N . PHE A 1 73 ? 2.151 -3.170 0.626 1.00 73.56 73 PHE A N 1
ATOM 581 C CA . PHE A 1 73 ? 2.557 -2.282 1.715 1.00 73.56 73 PHE A CA 1
ATOM 582 C C . PHE A 1 73 ? 1.417 -1.360 2.176 1.00 73.56 73 PHE A C 1
ATOM 584 O O . PHE A 1 73 ? 1.147 -1.250 3.371 1.00 73.56 73 PHE A O 1
ATOM 591 N N . ILE A 1 74 ? 0.693 -0.753 1.232 1.00 73.88 74 ILE A N 1
ATOM 592 C CA . ILE A 1 74 ? -0.489 0.077 1.522 1.00 73.88 74 ILE A CA 1
ATOM 593 C C . ILE A 1 74 ? -1.572 -0.736 2.211 1.00 73.88 74 ILE A C 1
ATOM 595 O O . ILE A 1 74 ? -2.186 -0.271 3.167 1.00 73.88 74 ILE A O 1
ATOM 599 N N . ALA A 1 75 ? -1.805 -1.951 1.729 1.00 75.19 75 ALA A N 1
ATOM 600 C CA . ALA A 1 75 ? -2.816 -2.812 2.292 1.00 75.19 75 ALA A CA 1
ATOM 601 C C . ALA A 1 75 ? -2.487 -3.238 3.723 1.00 75.19 75 ALA A C 1
ATOM 603 O O . ALA A 1 75 ? -3.378 -3.227 4.560 1.00 75.19 75 ALA A O 1
ATOM 604 N N . VAL A 1 76 ? -1.224 -3.532 4.045 1.00 79.94 76 VAL A N 1
ATOM 605 C CA . VAL A 1 76 ? -0.807 -3.806 5.432 1.00 79.94 76 VAL A CA 1
ATOM 606 C C . VAL A 1 76 ? -1.106 -2.611 6.339 1.00 79.94 76 VAL A C 1
ATOM 608 O O . VAL A 1 76 ? -1.663 -2.788 7.421 1.00 79.94 76 VAL A O 1
ATOM 611 N N . VAL A 1 77 ? -0.801 -1.392 5.886 1.00 77.19 77 VAL A N 1
ATOM 612 C CA . VAL A 1 77 ? -1.083 -0.162 6.645 1.00 77.19 77 VAL A CA 1
ATOM 613 C C . VAL A 1 77 ? -2.587 0.036 6.837 1.00 77.19 77 VAL A C 1
ATOM 615 O O . VAL A 1 77 ? -3.041 0.312 7.947 1.00 77.19 77 VAL A O 1
ATOM 618 N N . TYR A 1 78 ? -3.367 -0.153 5.773 1.00 77.12 78 TYR A N 1
ATOM 619 C CA . TYR A 1 78 ? -4.818 -0.003 5.795 1.00 77.12 78 TYR A CA 1
ATOM 620 C C . TYR A 1 78 ? -5.501 -1.043 6.694 1.00 77.12 78 TYR A C 1
ATOM 622 O O . TYR A 1 78 ? -6.332 -0.696 7.531 1.00 77.12 78 TYR A O 1
ATOM 630 N N . LEU A 1 79 ? -5.112 -2.313 6.578 1.00 78.81 79 LEU A N 1
ATOM 631 C CA . LEU A 1 79 ? -5.625 -3.400 7.409 1.00 78.81 79 LEU A CA 1
ATOM 632 C C . LEU A 1 79 ? -5.246 -3.211 8.876 1.00 78.81 79 LEU A C 1
ATOM 634 O O . LEU A 1 79 ? -6.089 -3.399 9.749 1.00 78.81 79 LEU A O 1
ATOM 638 N N . GLY A 1 80 ? -4.015 -2.773 9.154 1.00 77.25 80 GLY A N 1
ATOM 639 C CA . GLY A 1 80 ? -3.584 -2.412 10.502 1.00 77.25 80 GLY A CA 1
ATOM 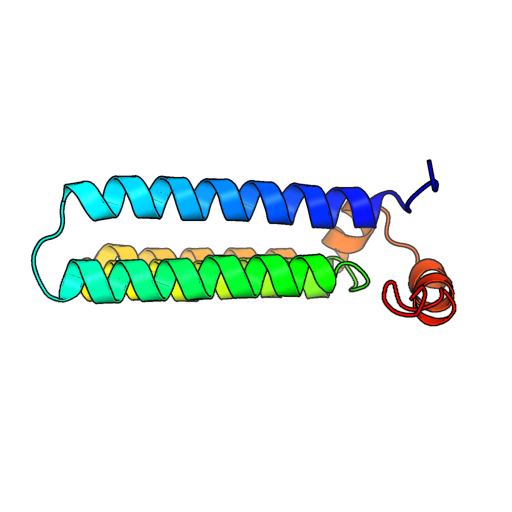640 C C . GLY A 1 80 ? -4.453 -1.310 11.115 1.00 77.25 80 GLY A C 1
ATOM 641 O O . GLY A 1 80 ? -4.874 -1.434 12.264 1.00 77.25 80 GLY A O 1
ATOM 642 N N . ALA A 1 81 ? -4.791 -0.274 10.341 1.00 71.88 81 ALA A N 1
ATOM 643 C CA . ALA A 1 81 ? -5.678 0.799 10.788 1.00 71.88 81 ALA A CA 1
ATOM 644 C C . ALA A 1 81 ? -7.111 0.304 11.073 1.00 71.88 81 ALA A C 1
ATOM 646 O O . ALA A 1 81 ? -7.675 0.639 12.114 1.00 71.88 81 ALA A O 1
ATOM 647 N N . LEU A 1 82 ? -7.680 -0.544 10.206 1.00 76.38 82 LEU A N 1
ATOM 648 C CA . LEU A 1 82 ? -9.008 -1.141 10.419 1.00 76.38 82 LEU A CA 1
ATOM 649 C C . LEU A 1 82 ? -9.054 -2.031 11.668 1.00 76.38 82 LEU A C 1
ATOM 651 O O . LEU A 1 82 ? -9.987 -1.945 12.468 1.00 76.38 82 LEU A O 1
ATOM 655 N N . LEU A 1 83 ? -8.022 -2.849 11.885 1.00 77.94 83 LEU A N 1
ATOM 656 C CA . LEU A 1 83 ? -7.912 -3.678 13.086 1.00 77.94 83 LEU A CA 1
ATOM 657 C C . LEU A 1 83 ? -7.827 -2.820 14.352 1.00 77.94 83 LEU A C 1
ATOM 659 O O . LEU A 1 83 ? -8.490 -3.121 15.344 1.00 77.94 83 LEU A O 1
ATOM 663 N N . LEU A 1 84 ? -7.075 -1.715 14.310 1.00 76.31 84 LEU A N 1
ATOM 664 C CA . LEU A 1 84 ? -7.014 -0.759 15.414 1.00 76.31 84 LEU A CA 1
ATOM 665 C C . LEU A 1 84 ? -8.356 -0.079 15.683 1.00 76.31 84 LEU A C 1
ATOM 667 O O . LEU A 1 84 ? -8.598 0.292 16.827 1.00 76.31 84 LEU A O 1
ATOM 671 N N . GLN A 1 85 ? -9.236 0.050 14.690 1.00 74.00 85 GLN A N 1
ATOM 672 C CA . GLN A 1 85 ? -10.603 0.569 14.840 1.00 74.00 85 GLN A CA 1
ATOM 673 C C . GLN A 1 85 ? -11.592 -0.480 15.374 1.00 74.00 85 GLN A C 1
ATOM 675 O O . GLN A 1 85 ? -12.638 -0.116 15.900 1.00 74.00 85 GLN A O 1
ATOM 680 N N . GLY A 1 86 ? -11.242 -1.770 15.339 1.00 77.06 86 GLY A N 1
ATOM 681 C CA . GLY A 1 86 ? -12.164 -2.869 15.656 1.00 77.06 86 GLY A CA 1
ATOM 682 C C . GLY A 1 86 ? -13.056 -3.277 14.476 1.00 77.06 86 GLY A C 1
ATOM 683 O O . GLY A 1 86 ? -14.018 -4.018 14.662 1.00 77.06 86 GLY A O 1
ATOM 684 N N . ALA A 1 87 ? -12.731 -2.822 13.263 1.00 79.31 87 ALA A N 1
ATOM 685 C CA . ALA A 1 87 ? -13.427 -3.140 12.017 1.00 79.31 87 ALA A CA 1
ATOM 686 C C . ALA A 1 87 ? -12.916 -4.475 11.437 1.00 79.31 87 ALA A C 1
ATOM 688 O O . ALA A 1 87 ? -12.238 -4.530 10.407 1.00 79.31 87 ALA A O 1
ATOM 689 N N . TYR A 1 88 ? -13.149 -5.570 12.168 1.00 79.19 88 TYR A N 1
ATOM 690 C CA . TYR A 1 88 ? -12.563 -6.881 11.858 1.00 79.19 88 TYR A CA 1
ATOM 691 C C . TYR A 1 88 ? -13.118 -7.505 10.572 1.00 79.19 88 TYR A C 1
ATOM 693 O O . TYR A 1 88 ? -12.384 -8.188 9.858 1.00 79.19 88 TYR A O 1
ATOM 701 N N . VAL A 1 89 ? -14.398 -7.272 10.267 1.00 78.56 89 VAL A N 1
ATOM 702 C CA . VAL A 1 89 ? -15.046 -7.815 9.063 1.00 78.56 89 VAL A CA 1
ATOM 703 C C . VAL A 1 89 ? -14.506 -7.108 7.823 1.00 78.56 89 VAL A C 1
ATOM 705 O O . VAL A 1 89 ? -14.103 -7.759 6.861 1.00 78.56 89 VAL A O 1
ATOM 708 N N . GLU A 1 90 ? -14.411 -5.783 7.871 1.00 79.69 90 GLU A N 1
ATOM 709 C CA . GLU A 1 90 ? -13.826 -4.951 6.826 1.00 79.69 90 GLU A CA 1
ATOM 710 C C . GLU A 1 90 ? -12.350 -5.288 6.618 1.00 79.69 90 GLU A C 1
ATOM 712 O O . GLU A 1 90 ? -11.894 -5.368 5.478 1.00 79.69 90 GLU A O 1
ATOM 717 N N . ALA A 1 91 ? -11.608 -5.550 7.700 1.00 77.12 91 ALA A N 1
ATOM 718 C CA . ALA A 1 91 ? -10.227 -6.006 7.614 1.00 77.12 91 ALA A CA 1
ATOM 719 C C . ALA A 1 91 ? -10.122 -7.384 6.935 1.00 77.12 91 ALA A C 1
ATOM 721 O O . ALA A 1 91 ? -9.285 -7.576 6.056 1.00 77.12 91 ALA A O 1
ATOM 722 N N . ALA A 1 92 ? -10.988 -8.342 7.274 1.00 74.88 92 ALA A N 1
ATOM 723 C CA . ALA A 1 92 ? -10.986 -9.660 6.639 1.00 74.88 92 ALA A CA 1
ATOM 724 C C . ALA A 1 92 ? -11.317 -9.578 5.138 1.00 74.88 92 ALA A C 1
ATOM 726 O O . ALA A 1 92 ? -10.611 -10.158 4.311 1.00 74.88 92 ALA A O 1
ATOM 727 N N . VAL A 1 93 ? -12.342 -8.804 4.766 1.00 80.88 93 VAL A N 1
ATOM 728 C CA . VAL A 1 93 ? -12.697 -8.554 3.358 1.00 80.88 93 VAL A CA 1
ATOM 729 C C . VAL A 1 93 ? -11.557 -7.832 2.633 1.00 80.88 93 VAL A C 1
ATOM 731 O O . VAL A 1 93 ? -11.164 -8.228 1.533 1.00 80.88 93 VAL A O 1
ATOM 734 N N . GLY A 1 94 ? -10.971 -6.815 3.265 1.00 77.75 94 GLY A N 1
ATOM 735 C CA . GLY A 1 94 ? -9.839 -6.063 2.733 1.00 77.75 94 GLY A CA 1
ATOM 736 C C . GLY A 1 94 ? -8.608 -6.937 2.490 1.00 77.75 94 GLY A C 1
ATOM 737 O O . GLY A 1 94 ? -7.931 -6.755 1.479 1.00 77.75 94 GLY A O 1
ATOM 738 N N . LEU A 1 95 ? -8.342 -7.920 3.355 1.00 79.62 95 LEU A N 1
ATOM 739 C CA . LEU A 1 95 ? -7.246 -8.878 3.198 1.00 79.62 95 LEU A CA 1
ATOM 740 C C . LEU A 1 95 ? -7.441 -9.734 1.942 1.00 79.62 95 LEU A C 1
ATOM 742 O O . LEU A 1 95 ? -6.512 -9.884 1.148 1.00 79.62 95 LEU A O 1
ATOM 746 N N . VAL A 1 96 ? -8.655 -10.249 1.729 1.00 80.06 96 VAL A N 1
ATOM 747 C CA . VAL A 1 96 ? -8.985 -11.076 0.556 1.00 80.06 96 VAL A CA 1
ATOM 748 C C . VAL A 1 96 ? -8.850 -10.273 -0.737 1.00 80.06 96 VAL A C 1
ATOM 750 O O . VAL A 1 96 ? -8.192 -10.724 -1.676 1.00 80.06 96 VAL A O 1
ATOM 753 N N . ILE A 1 97 ? -9.412 -9.060 -0.778 1.00 82.06 97 ILE A N 1
ATOM 754 C CA . ILE A 1 97 ? -9.297 -8.165 -1.941 1.00 82.06 97 ILE A CA 1
ATOM 755 C C . ILE A 1 97 ? -7.831 -7.831 -2.201 1.00 82.06 97 ILE A C 1
ATOM 757 O O . ILE A 1 97 ? -7.377 -7.882 -3.345 1.00 82.06 97 ILE A O 1
ATOM 761 N N . THR A 1 98 ? -7.076 -7.551 -1.139 1.00 78.25 98 THR A N 1
ATOM 762 C CA . THR A 1 98 ? -5.659 -7.227 -1.257 1.00 78.25 98 THR A CA 1
ATOM 763 C C . THR A 1 98 ? -4.878 -8.381 -1.880 1.00 78.25 98 THR A C 1
ATOM 765 O O . THR A 1 98 ? -4.095 -8.170 -2.805 1.00 78.25 98 THR A O 1
ATOM 768 N N . GLY A 1 99 ? -5.089 -9.606 -1.390 1.00 74.69 99 GLY A N 1
ATOM 769 C CA . GLY A 1 99 ? -4.417 -10.796 -1.908 1.00 74.69 99 GLY A CA 1
ATOM 770 C C . GLY A 1 99 ? -4.724 -11.034 -3.385 1.00 74.69 99 GLY A C 1
ATOM 771 O O . GLY A 1 99 ? -3.811 -11.287 -4.169 1.00 74.69 99 GLY A O 1
ATOM 772 N N . LEU A 1 100 ? -5.990 -10.875 -3.787 1.00 81.00 100 LEU A N 1
ATOM 773 C CA . LEU A 1 100 ? -6.409 -11.015 -5.184 1.00 81.00 100 LEU A CA 1
ATOM 774 C C . LEU A 1 100 ? -5.754 -9.965 -6.082 1.00 81.00 100 LEU A C 1
ATOM 776 O O . LEU A 1 100 ? -5.195 -10.303 -7.123 1.00 81.00 100 LEU A O 1
ATOM 780 N N . VAL A 1 101 ? -5.778 -8.696 -5.678 1.00 79.25 101 VAL A N 1
ATOM 781 C CA . VAL A 1 101 ? -5.175 -7.617 -6.467 1.00 79.25 101 VAL A CA 1
ATOM 782 C C . VAL A 1 101 ? -3.657 -7.790 -6.552 1.00 79.25 101 VAL A C 1
ATOM 784 O O . VAL A 1 101 ? -3.109 -7.692 -7.646 1.00 79.25 101 VAL A O 1
ATOM 787 N N . ALA A 1 102 ? -2.973 -8.134 -5.457 1.00 73.81 102 ALA A N 1
ATOM 788 C CA . ALA A 1 102 ? -1.537 -8.421 -5.473 1.00 73.81 102 ALA A CA 1
ATOM 789 C C . ALA A 1 102 ? -1.193 -9.595 -6.408 1.00 73.81 102 ALA A C 1
ATOM 791 O O . ALA A 1 102 ? -0.221 -9.515 -7.160 1.00 73.81 102 ALA A O 1
ATOM 792 N N . PHE A 1 103 ? -2.020 -10.645 -6.417 1.00 76.88 103 PHE A N 1
ATOM 793 C CA . PHE A 1 103 ? -1.877 -11.779 -7.326 1.00 76.88 103 PHE A CA 1
ATOM 794 C C . PHE A 1 103 ? -2.009 -11.350 -8.792 1.00 76.88 103 PHE A C 1
ATOM 796 O O . PHE A 1 103 ? -1.109 -11.614 -9.587 1.00 76.88 103 PHE A O 1
ATOM 803 N N . PHE A 1 104 ? -3.064 -10.614 -9.158 1.00 78.19 104 PHE A N 1
ATOM 804 C CA . PHE A 1 104 ? -3.238 -10.131 -10.534 1.00 78.19 104 PHE A CA 1
ATOM 805 C C . PHE A 1 104 ? -2.134 -9.159 -10.965 1.00 78.19 104 PHE A C 1
ATOM 807 O O . PHE A 1 104 ? -1.686 -9.215 -12.110 1.00 78.19 104 PHE A O 1
ATOM 814 N N . LEU A 1 105 ? -1.664 -8.304 -10.051 1.00 73.75 105 LEU A N 1
ATOM 815 C CA . LEU A 1 105 ? -0.567 -7.368 -10.303 1.00 73.75 105 LEU A CA 1
ATOM 816 C C . LEU A 1 105 ? 0.791 -8.071 -10.488 1.00 73.75 105 LEU A C 1
ATOM 818 O O . LEU A 1 105 ? 1.699 -7.484 -11.072 1.00 73.75 105 LEU A O 1
ATOM 822 N N . SER A 1 106 ? 0.937 -9.307 -9.998 1.00 70.88 106 SER A N 1
ATOM 823 C CA . SER A 1 106 ? 2.161 -10.108 -10.141 1.00 70.88 106 SER A CA 1
ATOM 824 C C . SER A 1 106 ? 2.260 -10.862 -11.472 1.00 70.88 106 SER A C 1
ATOM 826 O O . SER A 1 106 ? 3.307 -11.423 -11.783 1.00 70.88 106 SER A O 1
ATOM 828 N N . LEU A 1 107 ? 1.192 -10.868 -12.278 1.00 79.12 107 LEU A N 1
ATOM 829 C CA . LEU A 1 107 ? 1.180 -11.540 -13.576 1.00 79.12 107 LEU A CA 1
ATOM 830 C C . LEU A 1 107 ? 1.996 -10.755 -14.611 1.00 79.12 107 LEU A C 1
ATOM 832 O O . LEU A 1 107 ? 1.839 -9.541 -14.744 1.00 79.12 107 LEU A O 1
ATOM 836 N N . ASP A 1 108 ? 2.756 -11.461 -15.453 1.00 70.38 108 ASP A N 1
ATOM 837 C CA . ASP A 1 108 ? 3.584 -10.866 -16.521 1.00 70.38 108 ASP A CA 1
ATOM 838 C C . ASP A 1 108 ? 2.786 -10.009 -17.528 1.00 70.38 108 ASP A C 1
ATOM 840 O O . ASP A 1 108 ? 3.341 -9.155 -18.222 1.00 70.38 108 ASP A O 1
ATOM 844 N N . ARG A 1 109 ? 1.456 -10.173 -17.592 1.00 74.38 109 ARG A N 1
ATOM 845 C CA . ARG A 1 109 ? 0.571 -9.311 -18.398 1.00 74.38 109 ARG A CA 1
ATOM 846 C C . ARG A 1 109 ? 0.631 -7.838 -17.984 1.00 74.38 109 ARG A C 1
ATOM 848 O O . ARG A 1 109 ? 0.400 -6.970 -18.822 1.00 74.38 109 ARG A O 1
ATOM 855 N N . ILE A 1 110 ? 0.952 -7.547 -16.725 1.00 72.88 110 ILE A N 1
ATOM 856 C CA . ILE A 1 110 ? 1.118 -6.177 -16.220 1.00 72.88 110 ILE A CA 1
ATOM 857 C C . ILE A 1 110 ? 2.336 -5.511 -16.858 1.00 72.88 110 ILE A C 1
ATOM 859 O O . ILE A 1 110 ? 2.272 -4.343 -17.236 1.00 72.88 110 ILE A O 1
ATOM 863 N N . ASP A 1 111 ? 3.418 -6.259 -17.067 1.00 71.75 111 ASP A N 1
ATOM 864 C CA . ASP A 1 111 ? 4.625 -5.732 -17.703 1.00 71.75 111 ASP A CA 1
ATOM 865 C C . ASP A 1 111 ? 4.369 -5.368 -19.169 1.00 71.75 111 ASP A C 1
ATOM 867 O O . ASP A 1 1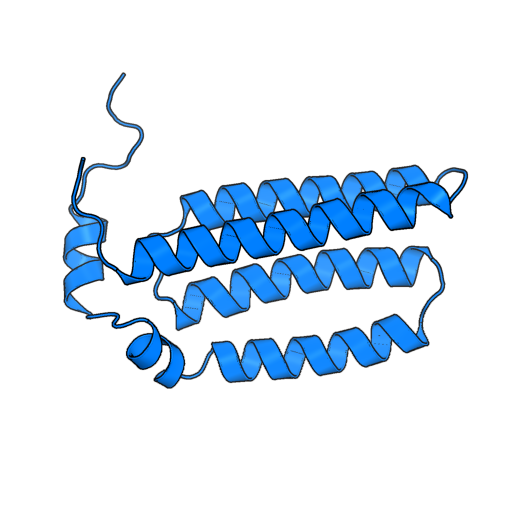11 ? 4.821 -4.322 -19.639 1.00 71.75 111 ASP A O 1
ATOM 871 N N . GLN A 1 112 ? 3.559 -6.171 -19.867 1.00 73.25 112 GLN A N 1
ATOM 872 C CA . GLN A 1 112 ? 3.097 -5.861 -21.224 1.00 73.25 112 GLN A CA 1
ATOM 873 C C . GLN A 1 112 ? 2.217 -4.603 -21.250 1.00 73.25 112 GLN A C 1
ATOM 875 O O . GLN A 1 112 ? 2.414 -3.731 -22.099 1.00 73.25 112 GLN A O 1
ATOM 880 N N . LEU A 1 113 ? 1.290 -4.467 -20.293 1.00 73.38 113 LEU A N 1
ATOM 881 C CA . LEU A 1 113 ? 0.412 -3.298 -20.169 1.00 73.38 113 LEU A CA 1
ATOM 882 C C . LEU A 1 113 ? 1.213 -2.010 -19.912 1.00 73.38 113 LEU A C 1
ATOM 884 O O . LEU A 1 113 ? 0.938 -0.961 -20.496 1.00 73.38 113 LEU A O 1
ATOM 888 N N . CYS A 1 114 ? 2.249 -2.108 -19.078 1.00 67.69 114 CYS A N 1
ATOM 889 C CA . CYS A 1 114 ? 3.160 -1.014 -18.758 1.00 67.69 114 CYS A CA 1
ATOM 890 C C . CYS A 1 114 ? 4.242 -0.781 -19.826 1.00 67.69 114 CYS A C 1
ATOM 892 O O . CYS A 1 114 ? 5.046 0.140 -19.669 1.00 67.69 114 CYS A O 1
ATOM 894 N N . ARG A 1 115 ? 4.247 -1.561 -20.920 1.00 73.50 115 ARG A N 1
ATOM 895 C CA . ARG A 1 115 ? 5.249 -1.515 -22.002 1.00 73.50 115 ARG A CA 1
ATOM 896 C C . ARG A 1 115 ? 6.684 -1.628 -21.480 1.00 73.50 115 ARG A C 1
ATOM 898 O O . ARG A 1 115 ? 7.570 -0.903 -21.930 1.00 73.50 115 ARG A O 1
ATOM 905 N N . TYR A 1 116 ? 6.896 -2.491 -20.495 1.00 70.94 116 TYR A N 1
ATOM 906 C CA . TYR A 1 116 ? 8.221 -2.783 -19.969 1.00 70.94 116 TYR A CA 1
ATOM 907 C C . TYR A 1 116 ? 9.018 -3.619 -20.984 1.00 70.94 116 TYR A C 1
ATOM 909 O O . TYR A 1 116 ? 8.492 -4.578 -21.551 1.00 70.94 116 TYR A O 1
ATOM 917 N N . SER A 1 117 ? 10.285 -3.258 -21.206 1.00 72.31 117 SER A N 1
ATOM 918 C CA . SER A 1 117 ? 11.231 -4.026 -22.020 1.00 72.31 117 SER A CA 1
ATOM 919 C C . SER A 1 117 ? 12.426 -4.463 -21.162 1.00 72.31 117 SER A C 1
ATOM 921 O O . SER A 1 117 ? 12.963 -3.623 -20.441 1.00 72.31 117 SER A O 1
ATOM 923 N N . PRO A 1 118 ? 12.903 -5.722 -21.248 1.00 66.88 118 PRO A N 1
ATOM 924 C CA . PRO A 1 118 ? 14.029 -6.212 -20.440 1.00 66.88 118 PRO A CA 1
ATOM 925 C C . PRO A 1 118 ? 15.306 -5.362 -20.559 1.00 66.88 118 PRO A C 1
ATOM 927 O O . PRO A 1 118 ? 16.019 -5.163 -19.580 1.00 66.88 118 PRO A O 1
ATOM 930 N N . GLY A 1 119 ? 15.562 -4.768 -21.733 1.00 64.31 119 GLY A N 1
ATOM 931 C CA . GLY A 1 119 ? 16.708 -3.870 -21.947 1.00 64.31 119 GLY A CA 1
ATOM 932 C C . GLY A 1 119 ? 16.642 -2.547 -21.164 1.00 64.31 119 GLY A C 1
ATOM 933 O O . GLY A 1 119 ? 17.621 -1.800 -21.116 1.00 64.31 119 GLY A O 1
ATOM 934 N N . ASP A 1 120 ? 15.505 -2.231 -20.537 1.00 64.94 120 ASP A N 1
ATOM 935 C CA . ASP A 1 120 ? 15.362 -1.054 -19.683 1.00 64.94 120 ASP A CA 1
ATOM 936 C C . ASP A 1 120 ? 15.965 -1.245 -18.282 1.00 64.94 120 ASP A C 1
ATOM 938 O O . ASP A 1 120 ? 16.249 -0.239 -17.622 1.00 64.94 120 ASP A O 1
ATOM 942 N N . GLU A 1 121 ? 16.164 -2.489 -17.826 1.00 62.88 121 GLU A N 1
ATOM 943 C CA . GLU A 1 121 ? 16.862 -2.806 -16.570 1.00 62.88 121 GLU A CA 1
ATOM 944 C C . GLU A 1 121 ? 18.371 -2.625 -16.706 1.00 62.88 121 GLU A C 1
ATOM 946 O O . GLU A 1 121 ? 18.982 -1.974 -15.862 1.00 62.88 121 GLU A O 1
ATOM 951 N N . GLU A 1 122 ? 18.969 -3.082 -17.806 1.00 61.56 122 GLU A N 1
ATOM 952 C CA . GLU A 1 122 ? 20.394 -2.853 -18.078 1.00 61.56 122 GLU A CA 1
ATOM 953 C C . GLU A 1 122 ? 20.705 -1.355 -18.174 1.00 61.56 122 GLU A C 1
ATOM 955 O O . GLU A 1 122 ? 21.671 -0.878 -17.578 1.00 61.56 122 GLU A O 1
ATOM 960 N N . ARG A 1 123 ? 19.832 -0.575 -18.829 1.00 61.94 123 ARG A N 1
ATOM 961 C CA . ARG A 1 123 ? 19.908 0.899 -18.868 1.00 61.94 123 ARG A CA 1
ATOM 962 C C . ARG A 1 123 ? 19.603 1.568 -17.523 1.00 61.94 123 ARG A C 1
ATOM 964 O O . ARG A 1 123 ? 19.992 2.714 -17.317 1.00 61.94 123 ARG A O 1
ATOM 971 N N . ALA A 1 124 ? 18.859 0.912 -16.628 1.00 59.09 124 ALA A N 1
ATOM 972 C CA . ALA A 1 124 ? 18.617 1.384 -15.262 1.00 59.09 124 ALA A CA 1
ATOM 973 C C . ALA A 1 124 ? 19.850 1.196 -14.380 1.00 59.09 124 ALA A C 1
ATOM 975 O O . ALA A 1 124 ? 20.239 2.131 -13.689 1.00 59.09 124 ALA A O 1
ATOM 976 N N . ALA A 1 125 ? 20.448 0.005 -14.430 1.00 61.16 125 ALA A N 1
ATOM 977 C CA . ALA A 1 125 ? 21.601 -0.386 -13.631 1.00 61.16 125 ALA A CA 1
ATOM 978 C C . ALA A 1 125 ? 22.883 0.354 -14.040 1.00 61.16 125 ALA A C 1
ATOM 980 O O . ALA A 1 125 ? 23.757 0.577 -13.210 1.00 61.16 125 ALA A O 1
ATOM 981 N N . SER A 1 126 ? 22.980 0.765 -15.308 1.00 57.94 126 SER A N 1
ATOM 982 C CA . SER A 1 126 ? 24.095 1.561 -15.839 1.00 57.94 126 SER A CA 1
ATOM 983 C C . SER A 1 126 ? 23.871 3.079 -15.778 1.00 57.94 126 SER A C 1
ATOM 985 O O . SER A 1 126 ? 24.782 3.847 -16.088 1.00 57.94 126 SER A O 1
ATOM 987 N N . ALA A 1 127 ? 22.683 3.545 -15.371 1.00 56.78 127 ALA A N 1
ATOM 988 C CA . ALA A 1 127 ? 22.465 4.963 -15.105 1.00 56.78 127 ALA A CA 1
ATOM 989 C C . ALA A 1 127 ? 23.088 5.329 -13.744 1.00 56.78 127 ALA A C 1
ATOM 991 O O . ALA A 1 127 ? 22.856 4.605 -12.776 1.00 56.78 127 ALA A O 1
ATOM 992 N N . PRO A 1 128 ? 23.833 6.448 -13.633 1.00 50.97 128 PRO A N 1
ATOM 993 C CA . PRO A 1 128 ? 24.397 6.866 -12.354 1.00 50.97 128 PRO A CA 1
ATOM 994 C C . PRO A 1 128 ? 23.273 7.019 -11.329 1.00 50.97 128 PRO A C 1
ATOM 996 O O . PRO A 1 128 ? 22.210 7.573 -11.647 1.00 50.97 128 PRO A O 1
ATOM 999 N N . ALA A 1 129 ? 23.500 6.496 -10.122 1.00 50.78 129 ALA A N 1
ATOM 1000 C CA . ALA A 1 129 ? 22.562 6.621 -9.022 1.00 50.78 129 ALA A CA 1
ATOM 1001 C C . ALA A 1 129 ? 22.228 8.106 -8.837 1.00 50.78 129 ALA A C 1
ATOM 1003 O O . ALA A 1 129 ? 23.113 8.962 -8.790 1.00 50.78 129 ALA A O 1
ATOM 1004 N N . VAL A 1 130 ? 20.933 8.425 -8.790 1.00 49.44 130 VAL A N 1
ATOM 1005 C CA . VAL A 1 130 ? 20.452 9.782 -8.511 1.00 49.44 130 VAL A CA 1
ATOM 1006 C C . VAL A 1 130 ? 20.781 10.070 -7.042 1.00 49.44 130 VAL A C 1
ATOM 1008 O O . VAL A 1 130 ? 19.979 9.806 -6.152 1.00 49.44 130 VAL A O 1
ATOM 1011 N N . GLY A 1 131 ? 22.019 10.495 -6.808 1.00 43.72 131 GLY A N 1
ATOM 1012 C CA . GLY A 1 131 ? 22.655 10.632 -5.500 1.00 43.72 131 GLY A CA 1
ATOM 1013 C C . GLY A 1 131 ? 24.139 11.017 -5.575 1.00 43.72 131 GLY A C 1
ATOM 1014 O O . GLY A 1 131 ? 24.628 11.613 -4.626 1.00 43.72 131 GLY A O 1
ATOM 1015 N N . ASP A 1 132 ? 24.823 10.777 -6.704 1.00 44.69 132 ASP A N 1
ATOM 1016 C CA . ASP A 1 132 ? 26.262 11.085 -6.860 1.00 44.69 132 ASP A CA 1
ATOM 1017 C C . ASP A 1 132 ? 26.578 12.483 -7.423 1.00 44.69 132 ASP A C 1
ATOM 1019 O O . ASP A 1 132 ? 27.730 12.800 -7.717 1.00 44.69 132 ASP A O 1
ATOM 1023 N N . THR A 1 133 ? 25.585 13.357 -7.571 1.00 40.34 133 THR A N 1
ATOM 1024 C CA . THR A 1 133 ? 25.850 14.784 -7.802 1.00 40.34 133 THR A CA 1
ATOM 1025 C C . THR A 1 133 ? 25.682 15.524 -6.485 1.00 40.34 133 THR A C 1
ATOM 1027 O O . THR A 1 133 ? 24.557 15.864 -6.113 1.00 40.34 133 THR A O 1
ATOM 1030 N N . VAL A 1 134 ? 26.819 15.677 -5.800 1.00 40.19 134 VAL A N 1
ATOM 1031 C CA . VAL A 1 134 ? 27.087 16.638 -4.716 1.00 40.19 134 VAL A CA 1
ATOM 1032 C C . VAL A 1 134 ? 26.554 18.024 -5.071 1.00 40.19 134 VAL A C 1
ATOM 1034 O O . VAL A 1 134 ? 26.717 18.426 -6.247 1.00 40.19 134 VAL A O 1
#

Sequence (134 aa):
MKNWPTYRKWNAALGVVFLVVLVNKAVHTSIEMEGWRLWASALLYLVGAFGLIWGVRGHLLKPSSFLPRAYGFIAVVYLGALLLQGAYVEAAVGLVITGLVAFFLSLDRIDQLCRYSPGDEERAASAPAVGDTV

Organism: NCBI:txid927655

pLDDT: mean 70.25, std 8.84, range [40.19, 82.06]

Foldseek 3Di:
DPPDQQLLVVLLVVLVVLLVVLVVVLVVLLVVDDDPLNVVLVVLSVVLNVVSVVLNLVSLDQQLVSVLVNLVSSLVSVLSSCVSVVVVVVSVVSVVVSVVVSVVSNDCVVSVVSVPDPVSNVVVVPPPRPPPPD

Radius of gyration: 16.99 Å; chains: 1; bounding box: 42×29×44 Å

Secondary structure (DSSP, 8-state):
-----HHHHHHHHHHHHHHHHHHHHHHHHHHH--THHHHHHHHHHHHHHHHHHHHHHTTTS-HHHHHHHHHHHHHHHHHHHHHHHT-HHHHHHHHHHHHHHHHHHTSTHHHHHTT--THHHHHHHTSPPTT---